Protein AF-A0A6I7NKW7-F1 (afdb_monomer)

Mean predicted aligned error: 7.61 Å

Solvent-accessible surface area (backbone atoms only — not comparable to full-atom values): 8337 Å² total; per-residue (Å²): 129,91,86,69,65,80,45,76,42,78,49,76,41,71,56,97,89,41,75,78,44,68,36,34,23,59,68,57,29,32,56,49,86,53,100,60,40,74,36,39,69,91,62,43,61,77,57,39,77,77,75,46,56,72,69,58,40,50,51,47,55,54,50,50,51,53,54,61,72,48,51,63,77,58,49,75,59,72,82,39,68,30,33,42,86,49,19,94,84,37,62,70,74,44,81,53,22,31,89,95,36,6,77,73,39,61,53,66,70,86,66,79,77,76,90,71,88,48,79,71,55,78,52,71,81,63,63,83,80,83,78,85,126

Foldseek 3Di:
DADDLQDFDWFWDDDPNDTLDTFTDDLQATCGPDPRHRPGLVPCLVVCVVPDDPVNSVVSVVRSVVCLVCSCVSHDCLVPFWQCVVLVPCQPVDPCSDPVHTRVRGDPHPPDDDDDPDPVSVCPPDDDDPPDD

Sequence (133 aa):
MVGAMYEYRHAQLWLNNEQLLDWHLKGTHIDSGDVFDQRDLRSVMGWADEALDDQMLEALYVMRRAVMVAAAKGVNLDLISDAGKLMKRQSGACFAFQPERADSAMRMVGSTRTDVRHPGNLLAEYGPPVINV

Radius of gyration: 17.73 Å; Cα contacts (8 Å, |Δi|>4): 139; chains: 1; bounding box: 56×34×41 Å

Nearest PDB structures (foldseek):
  2rdc-assembly1_A  TM=3.976E-01  e=6.798E+00  Geobacter sulfurreducens PCA

Secondary structure (DSSP, 8-state):
-TT----EEEEEEEETTEEEEEEEEETTEEESSSTTTT-BTTTTHHHHHHHS-HHHHHHHHHHHHHHHHGGGGGS-GGG--BTHHHHHHHTTTSGGGSTTTGGG-B--TT-------SGGGGTTT--S-----

pLDDT: mean 84.47, std 14.86, range [34.91, 97.81]

Structure (mmCIF, N/CA/C/O backbone):
data_AF-A0A6I7NKW7-F1
#
_entry.id   AF-A0A6I7NKW7-F1
#
loop_
_atom_site.group_PDB
_atom_site.id
_atom_site.type_symbol
_atom_site.label_atom_id
_atom_site.label_alt_id
_atom_site.label_comp_id
_atom_site.label_asym_id
_atom_site.label_entity_id
_atom_site.label_seq_id
_atom_site.pdbx_PDB_ins_code
_atom_site.Cartn_x
_atom_site.Cartn_y
_atom_site.Cartn_z
_atom_site.occupancy
_atom_site.B_iso_or_equiv
_atom_site.auth_seq_id
_atom_site.auth_comp_id
_atom_site.auth_asym_id
_atom_site.auth_atom_id
_atom_site.pdbx_PDB_model_num
ATOM 1 N N . MET A 1 1 ? 2.465 -3.439 -22.516 1.00 36.22 1 MET A N 1
ATOM 2 C CA . MET A 1 1 ? 2.650 -2.528 -21.366 1.00 36.22 1 MET A CA 1
ATOM 3 C C . MET A 1 1 ? 3.385 -3.308 -20.283 1.00 36.22 1 MET A C 1
ATOM 5 O O . MET A 1 1 ? 2.768 -4.114 -19.607 1.00 36.22 1 MET A O 1
ATOM 9 N N . VAL A 1 2 ? 4.711 -3.187 -20.208 1.00 34.91 2 VAL A N 1
ATOM 10 C CA . VAL A 1 2 ? 5.524 -3.912 -19.214 1.00 34.91 2 VAL A CA 1
ATOM 11 C C . VAL A 1 2 ? 5.426 -3.152 -17.886 1.00 34.91 2 VAL A C 1
ATOM 13 O O . VAL A 1 2 ? 5.680 -1.950 -17.865 1.00 34.91 2 VAL A O 1
ATOM 16 N N . GLY A 1 3 ? 5.010 -3.815 -16.802 1.00 45.12 3 GLY A N 1
ATOM 17 C CA . GLY A 1 3 ? 5.037 -3.237 -15.448 1.00 45.12 3 GLY A CA 1
ATOM 18 C C . GLY A 1 3 ? 3.788 -2.469 -14.994 1.00 45.12 3 GLY A C 1
ATOM 19 O O . GLY A 1 3 ? 3.895 -1.562 -14.168 1.00 45.12 3 GLY A O 1
ATOM 20 N N . ALA A 1 4 ? 2.603 -2.786 -15.514 1.00 46.28 4 ALA A N 1
ATOM 21 C CA . ALA A 1 4 ? 1.370 -2.310 -14.894 1.00 46.28 4 ALA A CA 1
ATOM 22 C C . ALA A 1 4 ? 1.015 -3.213 -13.700 1.00 46.28 4 ALA A C 1
ATOM 24 O O . ALA A 1 4 ? 0.861 -4.422 -13.845 1.00 46.28 4 ALA A O 1
ATOM 25 N N . MET A 1 5 ? 0.946 -2.602 -12.516 1.00 51.91 5 MET A N 1
ATOM 26 C CA . MET A 1 5 ? 0.554 -3.214 -11.247 1.00 51.91 5 MET A CA 1
ATOM 27 C C . MET A 1 5 ? -0.945 -3.546 -11.311 1.00 51.91 5 MET A C 1
ATOM 29 O O . MET A 1 5 ? -1.776 -2.762 -10.865 1.00 51.91 5 MET A O 1
ATOM 33 N N . TYR A 1 6 ? -1.287 -4.665 -11.950 1.00 52.09 6 TYR A N 1
ATOM 34 C CA . TYR A 1 6 ? -2.665 -5.152 -12.105 1.00 52.09 6 TYR A CA 1
ATOM 35 C C . TYR A 1 6 ? -3.078 -6.137 -11.010 1.00 52.09 6 TYR A C 1
ATOM 37 O O . TYR A 1 6 ? -4.081 -6.830 -11.150 1.00 52.09 6 TYR A O 1
ATOM 45 N N . GLU A 1 7 ? -2.313 -6.232 -9.928 1.00 59.66 7 GLU A N 1
ATOM 46 C CA . GLU A 1 7 ? -2.576 -7.251 -8.925 1.00 59.66 7 GLU A CA 1
ATOM 47 C C . GLU A 1 7 ? -3.406 -6.705 -7.775 1.00 59.66 7 GLU A C 1
ATOM 49 O O . GLU A 1 7 ? -3.009 -5.774 -7.066 1.00 59.66 7 GLU A O 1
ATOM 54 N N . TYR A 1 8 ? -4.560 -7.347 -7.603 1.00 78.25 8 TYR A N 1
ATOM 55 C CA . TYR A 1 8 ? -5.248 -7.397 -6.330 1.00 78.25 8 TYR A CA 1
ATOM 56 C C . TYR A 1 8 ? -4.327 -8.098 -5.341 1.00 78.25 8 TYR A C 1
ATOM 58 O O . TYR A 1 8 ? -4.068 -9.295 -5.457 1.00 78.25 8 TYR A O 1
ATOM 66 N N . ARG A 1 9 ? -3.794 -7.334 -4.392 1.00 88.06 9 ARG A N 1
ATOM 67 C CA . ARG A 1 9 ? -2.998 -7.880 -3.290 1.00 88.06 9 ARG A CA 1
ATOM 68 C C . ARG A 1 9 ? -3.889 -8.018 -2.071 1.00 88.06 9 ARG A C 1
ATOM 70 O O . ARG A 1 9 ? -4.759 -7.182 -1.857 1.00 88.06 9 ARG A O 1
ATOM 77 N N . HIS A 1 10 ? -3.645 -9.049 -1.281 1.00 91.94 10 HIS A N 1
ATOM 78 C CA . HIS A 1 10 ? -4.321 -9.274 -0.012 1.00 91.94 10 HIS A CA 1
ATOM 79 C C . HIS A 1 10 ? -3.329 -9.057 1.127 1.00 91.94 10 HIS A C 1
ATOM 81 O O . HIS A 1 10 ? -2.172 -9.475 1.026 1.00 91.94 10 HIS A O 1
ATOM 87 N N . ALA A 1 11 ? -3.754 -8.359 2.174 1.00 93.00 11 ALA A N 1
ATOM 88 C CA . ALA A 1 11 ? -2.935 -8.088 3.343 1.00 93.00 11 ALA A CA 1
ATOM 89 C C . ALA A 1 11 ? -3.775 -8.226 4.612 1.00 93.00 11 ALA A C 1
ATOM 91 O O . ALA A 1 11 ? -4.867 -7.673 4.702 1.00 93.00 11 ALA A O 1
ATOM 92 N N . GLN A 1 12 ? -3.235 -8.936 5.601 1.00 95.50 12 GLN A N 1
ATOM 93 C CA . GLN A 1 12 ? -3.880 -9.150 6.894 1.00 95.50 12 GLN A CA 1
ATOM 94 C C . GLN A 1 12 ? -2.932 -8.749 8.023 1.00 95.50 12 GLN A C 1
ATOM 96 O O . GLN A 1 12 ? -1.730 -9.017 7.951 1.00 95.50 12 GLN A O 1
ATOM 101 N N . LEU A 1 13 ? -3.474 -8.107 9.059 1.00 96.50 13 LEU A N 1
ATOM 102 C CA . LEU A 1 13 ? -2.739 -7.759 10.272 1.00 96.50 13 LEU A CA 1
ATOM 103 C C . LEU A 1 13 ? -3.425 -8.403 11.469 1.00 96.50 13 LEU A C 1
ATOM 105 O O . LEU A 1 13 ? -4.625 -8.230 11.677 1.00 96.50 13 LEU A O 1
ATOM 109 N N . TRP A 1 14 ? -2.629 -9.119 12.255 1.00 96.50 14 TRP A N 1
ATOM 110 C CA . TRP A 1 14 ? -3.070 -9.842 13.437 1.00 96.50 14 TRP A CA 1
ATOM 111 C C . TRP A 1 14 ? -2.306 -9.341 14.661 1.00 96.50 14 TRP A C 1
ATOM 113 O O . TRP A 1 14 ? -1.089 -9.159 14.596 1.00 96.50 14 TRP A O 1
ATOM 123 N N . LEU A 1 15 ? -3.006 -9.178 15.779 1.00 95.50 15 LEU A N 1
ATOM 124 C CA . LEU A 1 15 ? -2.439 -8.878 17.090 1.00 95.50 15 LEU A CA 1
ATOM 125 C C . LEU A 1 15 ? -3.010 -9.877 18.097 1.00 95.50 15 LEU A C 1
ATOM 127 O O . LEU A 1 15 ? -4.213 -9.930 18.295 1.00 95.50 15 LEU A O 1
ATOM 131 N N . ASN A 1 16 ? -2.163 -10.689 18.736 1.00 95.06 16 ASN A N 1
ATOM 132 C CA . ASN A 1 16 ? -2.590 -11.653 19.764 1.00 95.06 16 ASN A CA 1
ATOM 133 C C . ASN A 1 16 ? -3.768 -12.563 19.343 1.00 95.06 16 ASN A C 1
ATOM 135 O O . ASN A 1 16 ? -4.681 -12.807 20.125 1.00 95.06 16 ASN A O 1
ATOM 139 N N . ASN A 1 17 ? -3.726 -13.089 18.113 1.00 94.88 17 ASN A N 1
ATOM 140 C CA . ASN A 1 17 ? -4.781 -13.902 17.479 1.00 94.88 17 ASN A CA 1
ATOM 141 C C . ASN A 1 17 ? -6.077 -13.155 17.122 1.00 94.88 17 ASN A C 1
ATOM 143 O O . ASN A 1 17 ? -6.989 -13.771 16.575 1.00 94.88 17 ASN A O 1
ATOM 147 N N . GLU A 1 18 ? -6.157 -11.850 17.366 1.00 96.19 18 GLU A N 1
ATOM 148 C CA . GLU A 1 18 ? -7.223 -10.995 16.858 1.00 96.19 18 GLU A CA 1
ATOM 149 C C . GLU A 1 18 ? -6.815 -10.423 15.499 1.00 96.19 18 GLU A C 1
ATOM 151 O O . GLU A 1 18 ? -5.727 -9.859 15.347 1.00 96.19 18 GLU A O 1
ATOM 156 N N . GLN A 1 19 ? -7.672 -10.582 14.493 1.00 96.75 19 GLN A N 1
ATOM 157 C CA . GLN A 1 19 ? -7.457 -9.962 13.194 1.00 96.75 19 GLN A CA 1
ATOM 158 C C . GLN A 1 19 ? -7.935 -8.511 13.248 1.00 96.75 19 GLN A C 1
ATOM 160 O O . GLN A 1 19 ? -9.133 -8.257 13.322 1.00 96.75 19 GLN A O 1
ATOM 165 N N . LEU A 1 20 ? -6.996 -7.567 13.190 1.00 96.69 20 LEU A N 1
ATOM 166 C CA . LEU A 1 20 ? -7.309 -6.139 13.249 1.00 96.69 20 LEU A CA 1
ATOM 167 C C . LEU A 1 20 ? -7.685 -5.572 11.879 1.00 96.69 20 LEU A C 1
ATOM 169 O O . LEU A 1 20 ? -8.527 -4.686 11.798 1.00 96.69 20 LEU A O 1
ATOM 173 N N . LEU A 1 21 ? -7.042 -6.054 10.809 1.00 97.50 21 LEU A N 1
ATOM 174 C CA . LEU A 1 21 ? -7.234 -5.552 9.445 1.00 97.50 21 LEU A CA 1
ATOM 175 C C . LEU A 1 21 ? -7.227 -6.697 8.423 1.00 97.50 21 LEU A C 1
ATOM 177 O O . LEU A 1 21 ? -6.424 -7.634 8.523 1.00 97.50 21 LEU A O 1
ATOM 181 N N . ASP A 1 22 ? -8.083 -6.575 7.409 1.00 96.50 22 ASP A N 1
ATOM 182 C CA . ASP A 1 22 ? -8.174 -7.465 6.250 1.00 96.50 22 ASP A CA 1
ATOM 183 C C . ASP A 1 22 ? -8.438 -6.644 4.980 1.00 96.50 22 ASP A C 1
ATOM 185 O O . ASP A 1 22 ? -9.547 -6.157 4.765 1.00 96.50 22 ASP A O 1
ATOM 189 N N . TRP A 1 23 ? -7.412 -6.435 4.153 1.00 95.38 23 TRP A N 1
ATOM 190 C CA . TRP A 1 23 ? -7.507 -5.551 2.992 1.00 95.38 23 TRP A CA 1
ATOM 191 C C . TRP A 1 23 ? -7.242 -6.272 1.683 1.00 95.38 23 TRP A C 1
ATOM 193 O O . TRP A 1 23 ? -6.185 -6.887 1.502 1.00 95.38 23 TRP A O 1
ATOM 203 N N . HIS A 1 24 ? -8.131 -6.061 0.710 1.00 93.69 24 HIS A N 1
ATOM 204 C CA . HIS A 1 24 ? -7.773 -6.190 -0.696 1.00 93.69 24 HIS A CA 1
ATOM 205 C C . HIS A 1 24 ? -7.286 -4.840 -1.224 1.00 93.69 24 HIS A C 1
ATOM 207 O O . HIS A 1 24 ? -7.739 -3.776 -0.812 1.00 93.69 24 HIS A O 1
ATOM 213 N N . LEU A 1 25 ? -6.300 -4.872 -2.115 1.00 91.38 25 LEU A N 1
ATOM 214 C CA . LEU A 1 25 ? -5.593 -3.682 -2.574 1.00 91.38 25 LEU A CA 1
ATOM 215 C C . LEU A 1 25 ? -5.557 -3.635 -4.094 1.00 91.38 25 LEU A C 1
ATOM 217 O O . LEU A 1 25 ? -4.964 -4.509 -4.727 1.00 91.38 25 LEU A O 1
ATOM 221 N N . LYS A 1 26 ? -6.082 -2.551 -4.667 1.00 90.38 26 LYS A N 1
ATOM 222 C CA . LYS A 1 26 ? -5.910 -2.175 -6.077 1.00 90.38 26 LYS A CA 1
ATOM 223 C C . LYS A 1 26 ? -4.809 -1.130 -6.184 1.00 90.38 26 LYS A C 1
ATOM 225 O O . LYS A 1 26 ? -5.031 0.071 -6.028 1.00 90.38 26 LYS A O 1
ATOM 230 N N . GLY A 1 27 ? -3.577 -1.576 -6.419 1.00 86.31 27 GLY A N 1
ATOM 231 C CA . GLY A 1 27 ? -2.434 -0.668 -6.379 1.00 86.31 27 GLY A CA 1
ATOM 232 C C . GLY A 1 27 ? -2.201 -0.154 -4.953 1.00 86.31 27 GLY A C 1
ATOM 233 O O . GLY A 1 27 ? -1.804 -0.924 -4.077 1.00 86.31 27 GLY A O 1
ATOM 234 N N . THR A 1 28 ? -2.436 1.142 -4.733 1.00 90.00 28 THR A N 1
ATOM 235 C CA . THR A 1 28 ? -2.412 1.802 -3.412 1.00 90.00 28 THR A CA 1
ATOM 236 C C . THR A 1 28 ? -3.789 2.047 -2.809 1.00 90.00 28 THR A C 1
ATOM 238 O O . THR A 1 28 ? -3.849 2.536 -1.687 1.00 90.00 28 THR A O 1
ATOM 241 N N . HIS A 1 29 ? -4.870 1.733 -3.522 1.00 94.12 29 HIS A N 1
ATOM 242 C CA . HIS A 1 29 ? -6.228 1.904 -3.015 1.00 94.12 29 HIS A CA 1
ATOM 243 C C . HIS A 1 29 ? -6.666 0.665 -2.241 1.00 94.12 29 HIS A C 1
ATOM 245 O O . HIS A 1 29 ? -6.414 -0.460 -2.686 1.00 94.12 29 HIS A O 1
ATOM 251 N N . ILE A 1 30 ? -7.310 0.896 -1.103 1.00 95.31 30 ILE A N 1
ATOM 252 C CA . ILE A 1 30 ? -7.912 -0.130 -0.255 1.00 95.31 30 ILE A CA 1
ATOM 253 C C . ILE A 1 30 ? -9.317 -0.451 -0.790 1.00 95.31 30 ILE A C 1
ATOM 255 O O . ILE A 1 30 ? -10.070 0.452 -1.145 1.00 95.31 30 ILE A O 1
ATOM 259 N N . ASP A 1 31 ? -9.633 -1.739 -0.882 1.00 93.88 31 ASP A N 1
ATOM 260 C CA . ASP A 1 31 ? -10.893 -2.317 -1.362 1.00 93.88 31 ASP A CA 1
ATOM 261 C C . ASP A 1 31 ? -11.330 -3.382 -0.341 1.00 93.88 31 ASP A C 1
ATOM 263 O O . ASP A 1 31 ? -11.045 -4.566 -0.499 1.00 93.88 31 ASP A O 1
ATOM 267 N N . SER A 1 32 ? -11.896 -2.957 0.785 1.00 87.50 32 SER A N 1
ATOM 268 C CA . SER A 1 32 ? -12.105 -3.798 1.983 1.00 87.50 32 SER A CA 1
ATOM 269 C C . SER A 1 32 ? -13.524 -3.729 2.544 1.00 87.50 32 SER A C 1
ATOM 271 O O . SER A 1 32 ? -13.876 -4.544 3.393 1.00 87.50 32 SER A O 1
ATOM 273 N N . GLY A 1 33 ? -14.354 -2.783 2.091 1.00 88.88 33 GLY A N 1
ATOM 274 C CA . GLY A 1 33 ? -15.711 -2.577 2.615 1.00 88.88 33 GLY A CA 1
ATOM 275 C C . GLY A 1 33 ? -15.786 -2.123 4.084 1.00 88.88 33 GLY A C 1
ATOM 276 O O . GLY A 1 33 ? -16.885 -2.032 4.630 1.00 88.88 33 GLY A O 1
ATOM 277 N N . ASP A 1 34 ? -14.647 -1.844 4.724 1.00 92.56 34 ASP A N 1
ATOM 278 C CA . ASP A 1 34 ? -14.537 -1.328 6.092 1.00 92.56 34 ASP A CA 1
ATOM 279 C C . ASP A 1 34 ? -14.375 0.210 6.105 1.00 92.56 34 ASP A C 1
ATOM 281 O O . ASP A 1 34 ? -14.576 0.896 5.101 1.00 92.56 34 ASP A O 1
ATOM 285 N N . VAL A 1 35 ? -14.005 0.790 7.251 1.00 94.69 35 VAL A N 1
ATOM 286 C CA . VAL A 1 35 ? -13.805 2.249 7.395 1.00 94.69 35 VAL A CA 1
ATOM 287 C C . VAL A 1 35 ? -12.670 2.812 6.522 1.00 94.69 35 VAL A C 1
ATOM 289 O O . VAL A 1 35 ? -12.580 4.032 6.318 1.00 94.69 35 VAL A O 1
ATOM 292 N N . PHE A 1 36 ? -11.804 1.941 6.002 1.00 96.69 36 PHE A N 1
ATOM 293 C CA . PHE A 1 36 ? -10.695 2.284 5.122 1.00 96.69 36 PHE A CA 1
ATOM 294 C C . PHE A 1 36 ? -11.046 2.171 3.636 1.00 96.69 36 PHE A C 1
ATOM 296 O O . PHE A 1 36 ? -10.208 2.517 2.799 1.00 96.69 36 PHE A O 1
ATOM 303 N N . ASP A 1 37 ? -12.256 1.719 3.299 1.00 96.19 37 ASP A N 1
ATOM 304 C CA . ASP A 1 37 ? -12.643 1.443 1.921 1.00 96.19 37 ASP A CA 1
ATOM 305 C C . ASP A 1 37 ? -12.463 2.662 1.001 1.00 96.19 37 ASP A C 1
ATOM 307 O O . ASP A 1 37 ? -12.724 3.811 1.369 1.00 96.19 37 ASP A O 1
ATOM 311 N N . GLN A 1 38 ? -11.967 2.402 -0.210 1.00 94.81 38 GLN A N 1
ATOM 312 C CA . GLN A 1 38 ? -11.621 3.387 -1.242 1.00 94.81 38 GLN A CA 1
ATOM 313 C C . GLN A 1 38 ? -10.539 4.414 -0.864 1.00 94.81 38 GLN A C 1
ATOM 315 O O . GLN A 1 38 ? -10.248 5.316 -1.656 1.00 94.81 38 GLN A O 1
ATOM 320 N N . ARG A 1 39 ? -9.891 4.302 0.302 1.00 96.31 39 ARG A N 1
ATOM 321 C CA . ARG A 1 39 ? -8.803 5.218 0.682 1.00 96.31 39 ARG A CA 1
ATOM 322 C C . ARG A 1 39 ? -7.495 4.843 -0.008 1.00 96.31 39 ARG A C 1
ATOM 324 O O . ARG A 1 39 ? -7.171 3.669 -0.176 1.00 96.31 39 ARG A O 1
ATOM 331 N N . ASP A 1 40 ? -6.705 5.854 -0.377 1.00 95.38 40 ASP A N 1
ATOM 332 C CA . ASP A 1 40 ? -5.354 5.652 -0.910 1.00 95.38 40 ASP A CA 1
ATOM 333 C C . ASP A 1 40 ? -4.324 5.654 0.230 1.00 95.38 40 ASP A C 1
ATOM 335 O O . ASP A 1 40 ? -4.225 6.604 1.013 1.00 95.38 40 ASP A O 1
ATOM 339 N N . LEU A 1 41 ? -3.500 4.606 0.290 1.00 94.12 41 LEU A N 1
ATOM 340 C CA . LEU A 1 41 ? -2.423 4.459 1.272 1.00 94.12 41 LEU A CA 1
ATOM 341 C C . LEU A 1 41 ? -1.460 5.655 1.303 1.00 94.12 41 LEU A C 1
ATOM 343 O O . LEU A 1 41 ? -0.816 5.901 2.317 1.00 94.12 41 LEU A O 1
ATOM 347 N N . ARG A 1 42 ? -1.307 6.423 0.226 1.00 91.56 42 ARG A N 1
ATOM 348 C CA . ARG A 1 42 ? -0.423 7.593 0.183 1.00 91.56 42 ARG A CA 1
ATOM 349 C C . ARG A 1 42 ? -0.988 8.798 0.932 1.00 91.56 42 ARG A C 1
ATOM 351 O O . ARG A 1 42 ? -0.186 9.578 1.433 1.00 91.56 42 ARG A O 1
ATOM 358 N N . SER A 1 43 ? -2.310 8.935 1.032 1.00 95.44 43 SER A N 1
ATOM 359 C CA . SER A 1 43 ? -2.979 10.117 1.601 1.00 95.44 43 SER A CA 1
ATOM 360 C C . SER A 1 43 ? -3.825 9.836 2.846 1.00 95.44 43 SER A C 1
ATOM 362 O O . SER A 1 43 ? -4.220 10.781 3.523 1.00 95.44 43 SER A O 1
ATOM 364 N N . VAL A 1 44 ? -4.073 8.565 3.183 1.00 96.06 44 VAL A N 1
ATOM 365 C CA . VAL A 1 44 ? -4.974 8.148 4.276 1.00 96.06 44 VAL A CA 1
ATOM 366 C C . VAL A 1 44 ? -4.650 8.750 5.649 1.00 96.06 44 VAL A C 1
ATOM 368 O O . VAL A 1 44 ? -5.563 8.949 6.444 1.00 96.06 44 VAL A O 1
ATOM 371 N N . MET A 1 45 ? -3.383 9.080 5.918 1.00 94.88 45 MET A N 1
ATOM 372 C CA . MET A 1 45 ? -2.936 9.469 7.261 1.00 94.88 45 MET A CA 1
ATOM 373 C C . MET A 1 45 ? -3.631 10.719 7.802 1.00 94.88 45 MET A C 1
ATOM 375 O O . MET A 1 45 ? -4.037 10.719 8.953 1.00 94.88 45 MET A O 1
ATOM 379 N N . GLY A 1 46 ? -3.848 11.742 6.966 1.00 94.25 46 GLY A N 1
ATOM 380 C CA . GLY A 1 46 ? -4.471 12.986 7.433 1.00 94.25 46 GLY A CA 1
ATOM 381 C C . GLY A 1 46 ? -5.910 12.801 7.922 1.00 94.25 46 GLY A C 1
ATOM 382 O O . GLY A 1 46 ? -6.333 13.479 8.843 1.00 94.25 46 GLY A O 1
ATOM 383 N N . TRP A 1 47 ? -6.652 11.857 7.337 1.00 95.88 47 TRP A N 1
ATOM 384 C CA . TRP A 1 47 ? -7.976 11.480 7.841 1.00 95.88 47 TRP A CA 1
ATOM 385 C C . TRP A 1 47 ? -7.879 10.589 9.083 1.00 95.88 47 TRP A C 1
ATOM 387 O O . TRP A 1 47 ? -8.689 10.704 9.997 1.00 95.88 47 TRP A O 1
ATOM 397 N N . ALA A 1 48 ? -6.914 9.672 9.086 1.00 96.62 48 ALA A N 1
ATOM 398 C CA . ALA A 1 48 ? -6.785 8.668 10.126 1.00 96.62 48 ALA A CA 1
ATOM 399 C C . ALA A 1 48 ? -6.516 9.282 11.502 1.00 96.62 48 ALA A C 1
ATOM 401 O O . ALA A 1 48 ? -7.114 8.834 12.475 1.00 96.62 48 ALA A O 1
ATOM 402 N N . ASP A 1 49 ? -5.684 10.326 11.556 1.00 94.62 49 ASP A N 1
ATOM 403 C CA . ASP A 1 49 ? -5.347 11.033 12.797 1.00 94.62 49 ASP A CA 1
ATOM 404 C C . ASP A 1 49 ? -6.582 11.667 13.476 1.00 94.62 49 ASP A C 1
ATOM 406 O O . ASP A 1 49 ? -6.582 11.872 14.686 1.00 94.62 49 ASP A O 1
ATOM 410 N N . GLU A 1 50 ? -7.644 11.970 12.718 1.00 95.62 50 GLU A N 1
ATOM 411 C CA . GLU A 1 50 ? -8.885 12.560 13.245 1.00 95.62 50 GLU A CA 1
ATOM 412 C C . GLU A 1 50 ? -9.978 11.520 13.536 1.00 95.62 50 GLU A C 1
ATOM 414 O O . GLU A 1 50 ? -10.863 11.763 14.358 1.00 95.62 50 GLU A O 1
ATOM 419 N N . ALA A 1 51 ? -9.966 10.388 12.827 1.00 95.75 51 ALA A N 1
ATOM 420 C CA . ALA A 1 51 ? -11.098 9.462 12.772 1.00 95.75 51 ALA A CA 1
ATOM 421 C C . ALA A 1 51 ? -10.889 8.142 13.524 1.00 95.75 51 ALA A C 1
ATOM 423 O O . ALA A 1 51 ? -11.868 7.430 13.756 1.00 95.75 51 ALA A O 1
ATOM 424 N N . LEU A 1 52 ? -9.645 7.785 13.847 1.00 97.44 52 LEU A N 1
ATOM 425 C CA . LEU A 1 52 ? -9.298 6.499 14.451 1.00 97.44 52 LEU A CA 1
ATOM 426 C C . LEU A 1 52 ? -8.876 6.669 15.910 1.00 97.44 52 LEU A C 1
ATOM 428 O O . LEU A 1 52 ? -8.351 7.707 16.302 1.00 97.44 52 LEU A O 1
ATOM 432 N N . ASP A 1 53 ? -9.087 5.622 16.702 1.00 97.25 53 ASP A N 1
ATOM 433 C CA . ASP A 1 53 ? -8.448 5.503 18.010 1.00 97.25 53 ASP A CA 1
ATOM 434 C C . ASP A 1 53 ? -6.965 5.114 17.876 1.00 97.25 53 ASP A C 1
ATOM 436 O O . ASP A 1 53 ? -6.497 4.726 16.801 1.00 97.25 53 ASP A O 1
ATOM 440 N N . ASP A 1 54 ? -6.220 5.2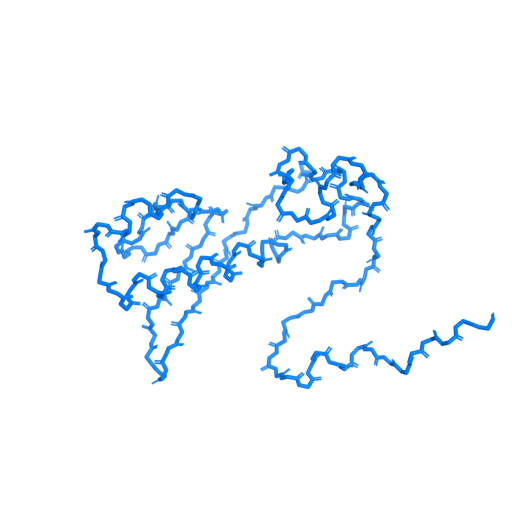06 18.981 1.00 97.12 54 ASP A N 1
ATOM 441 C CA . ASP A 1 54 ? -4.775 4.946 19.007 1.00 97.12 54 ASP A CA 1
ATOM 442 C C . ASP A 1 54 ? -4.416 3.547 18.475 1.00 97.12 54 ASP A C 1
ATOM 444 O O . ASP A 1 54 ? -3.449 3.392 17.725 1.00 97.12 54 ASP A O 1
ATOM 448 N N . GLN A 1 55 ? -5.208 2.526 18.820 1.00 96.19 55 GLN A N 1
ATOM 449 C CA . GLN A 1 55 ? -4.944 1.144 18.416 1.00 96.19 55 GLN A CA 1
ATOM 450 C C . GLN A 1 55 ? -5.132 0.958 16.908 1.00 96.19 55 GLN A C 1
ATOM 452 O O . GLN A 1 55 ? -4.294 0.346 16.240 1.00 96.19 55 GLN A O 1
ATOM 457 N N . MET A 1 56 ? -6.224 1.480 16.354 1.00 97.06 56 MET A N 1
ATOM 458 C CA . MET A 1 56 ? -6.525 1.366 14.933 1.00 97.06 56 MET A CA 1
ATOM 459 C C . MET A 1 56 ? -5.615 2.267 14.088 1.00 97.06 56 MET A C 1
ATOM 461 O O . MET A 1 56 ? -5.237 1.899 12.972 1.00 97.06 56 MET A O 1
ATOM 465 N N . LEU A 1 57 ? -5.194 3.411 14.631 1.00 97.81 57 LEU A N 1
ATOM 466 C CA . LEU A 1 57 ? -4.183 4.268 14.022 1.00 97.81 57 LEU A CA 1
ATOM 467 C C . LEU A 1 57 ? -2.828 3.550 13.938 1.00 97.81 57 LEU A C 1
ATOM 469 O O . LEU A 1 57 ? -2.208 3.534 12.871 1.00 97.81 57 LEU A O 1
ATOM 473 N N . GLU A 1 58 ? -2.385 2.893 15.013 1.00 97.69 58 GLU A N 1
ATOM 474 C CA . GLU A 1 58 ? -1.162 2.081 14.998 1.00 97.69 58 GLU A CA 1
ATOM 475 C C . GLU A 1 58 ? -1.272 0.907 14.012 1.00 97.69 58 GLU A C 1
ATOM 477 O O . GLU A 1 58 ? -0.367 0.689 13.197 1.00 97.69 58 GLU A O 1
ATOM 482 N N . ALA A 1 59 ? -2.404 0.195 14.014 1.00 97.38 59 ALA A N 1
ATOM 483 C CA . ALA A 1 59 ? -2.675 -0.887 13.069 1.00 97.38 59 ALA A CA 1
ATOM 484 C C . ALA A 1 59 ? -2.571 -0.407 11.609 1.00 97.38 59 ALA A C 1
ATOM 486 O O . ALA A 1 59 ? -1.894 -1.043 10.789 1.00 97.38 59 ALA A O 1
ATOM 487 N N . LEU A 1 60 ? -3.162 0.752 11.293 1.00 97.38 60 LEU A N 1
ATOM 488 C CA . LEU A 1 60 ? -3.030 1.410 9.993 1.00 97.38 60 LEU A CA 1
ATOM 489 C C . LEU A 1 60 ? -1.562 1.712 9.667 1.00 97.38 60 LEU A C 1
ATOM 491 O O . LEU A 1 60 ? -1.115 1.386 8.565 1.00 97.38 60 LEU A O 1
ATOM 495 N N . TYR A 1 61 ? -0.797 2.306 10.589 1.00 96.81 61 TYR A N 1
ATOM 496 C CA . TYR A 1 61 ? 0.621 2.623 10.372 1.00 96.81 61 TYR A CA 1
ATOM 497 C C . TYR A 1 61 ? 1.437 1.376 10.010 1.00 96.81 61 TYR A C 1
ATOM 499 O O . TYR A 1 61 ? 2.176 1.383 9.013 1.00 96.81 61 TYR A O 1
ATOM 507 N N . VAL A 1 62 ? 1.283 0.301 10.787 1.00 97.12 62 VAL A N 1
ATOM 508 C CA . VAL A 1 62 ? 1.993 -0.969 10.587 1.00 97.12 62 VAL A CA 1
ATOM 509 C C . VAL A 1 62 ? 1.613 -1.593 9.246 1.00 97.12 62 VAL A C 1
ATOM 511 O O . VAL A 1 62 ? 2.493 -1.856 8.417 1.00 97.12 62 VAL A O 1
ATOM 514 N N . MET A 1 63 ? 0.314 -1.774 8.990 1.00 96.44 63 MET A N 1
ATOM 515 C CA . MET A 1 63 ? -0.184 -2.387 7.757 1.00 96.44 63 MET A CA 1
ATOM 516 C C . MET A 1 63 ? 0.235 -1.586 6.522 1.00 96.44 63 MET A C 1
ATOM 518 O O . MET A 1 63 ? 0.802 -2.133 5.571 1.00 96.44 63 MET A O 1
ATOM 522 N N . ARG A 1 64 ? 0.026 -0.265 6.544 1.00 95.62 64 ARG A N 1
ATOM 523 C CA . ARG A 1 64 ? 0.422 0.638 5.460 1.00 95.62 64 ARG A CA 1
ATOM 524 C C . ARG A 1 64 ? 1.906 0.501 5.152 1.00 95.62 64 ARG A C 1
ATOM 526 O O . ARG A 1 64 ? 2.281 0.407 3.980 1.00 95.62 64 ARG A O 1
ATOM 533 N N . ARG A 1 65 ? 2.769 0.485 6.174 1.00 94.31 65 ARG A N 1
ATOM 534 C CA . ARG A 1 65 ? 4.215 0.372 5.963 1.00 94.31 65 ARG A CA 1
ATOM 535 C C . ARG A 1 65 ? 4.589 -0.979 5.362 1.00 94.31 65 ARG A C 1
ATOM 537 O O . ARG A 1 65 ? 5.355 -0.996 4.395 1.00 94.31 65 ARG A O 1
ATOM 544 N N . ALA A 1 66 ? 4.025 -2.069 5.879 1.00 92.88 66 ALA A N 1
ATOM 545 C CA . ALA A 1 66 ? 4.250 -3.415 5.362 1.00 92.88 66 ALA A CA 1
ATOM 546 C C . ALA A 1 66 ? 3.864 -3.515 3.876 1.00 92.88 66 ALA A C 1
ATOM 548 O O . ALA A 1 66 ? 4.679 -3.917 3.044 1.00 92.8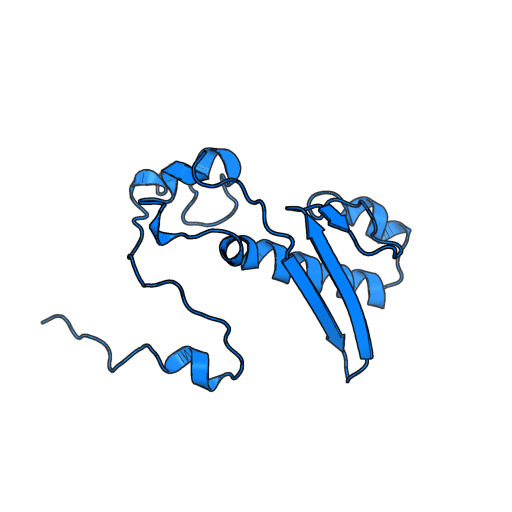8 66 ALA A O 1
ATOM 549 N N . VAL A 1 67 ? 2.665 -3.049 3.517 1.00 92.00 67 VAL A N 1
ATOM 550 C CA . VAL A 1 67 ? 2.147 -3.077 2.140 1.00 92.00 67 VAL A CA 1
ATOM 551 C C . VAL A 1 67 ? 2.974 -2.217 1.181 1.00 92.00 67 VAL A C 1
ATOM 553 O O . VAL A 1 67 ? 3.197 -2.619 0.033 1.00 92.00 67 VAL A O 1
ATOM 556 N N . MET A 1 68 ? 3.408 -1.030 1.621 1.00 89.31 68 MET A N 1
ATOM 557 C CA . MET A 1 68 ? 4.187 -0.098 0.797 1.00 89.31 68 MET A CA 1
ATOM 558 C C . MET A 1 68 ? 5.606 -0.616 0.536 1.00 89.31 68 MET A C 1
ATOM 560 O O . MET A 1 68 ? 6.088 -0.521 -0.590 1.00 89.31 68 MET A O 1
ATOM 564 N N . VAL A 1 69 ? 6.267 -1.199 1.541 1.00 88.12 69 VAL A N 1
ATOM 565 C CA . VAL A 1 69 ? 7.604 -1.802 1.376 1.00 88.12 69 VAL A CA 1
ATOM 566 C C . VAL A 1 69 ? 7.531 -3.078 0.534 1.00 88.12 69 VAL A C 1
ATOM 568 O O . VAL A 1 69 ? 8.411 -3.335 -0.284 1.00 88.12 69 VAL A O 1
ATOM 571 N N . ALA A 1 70 ? 6.447 -3.844 0.660 1.00 86.62 70 ALA A N 1
ATOM 572 C CA . ALA A 1 70 ? 6.211 -5.052 -0.123 1.00 86.62 70 ALA A CA 1
ATOM 573 C C . ALA A 1 70 ? 5.684 -4.787 -1.550 1.00 86.62 70 ALA A C 1
ATOM 575 O O . ALA A 1 70 ? 5.281 -5.731 -2.229 1.00 86.62 70 ALA A O 1
ATOM 576 N N . ALA A 1 71 ? 5.678 -3.539 -2.038 1.00 81.94 71 ALA A N 1
ATOM 577 C CA . ALA A 1 71 ? 5.126 -3.188 -3.353 1.00 81.94 71 ALA A CA 1
ATOM 578 C C . ALA A 1 71 ? 5.735 -4.000 -4.511 1.00 81.94 71 ALA A C 1
ATOM 580 O O . ALA A 1 71 ? 5.036 -4.334 -5.466 1.00 81.94 71 ALA A O 1
ATOM 581 N N . ALA A 1 72 ? 7.011 -4.376 -4.398 1.00 82.00 72 ALA A N 1
ATOM 582 C CA . ALA A 1 72 ? 7.702 -5.192 -5.390 1.00 82.00 72 ALA A CA 1
ATOM 583 C C . ALA A 1 72 ? 7.106 -6.602 -5.576 1.00 82.00 72 ALA A C 1
ATOM 585 O O . ALA A 1 72 ? 7.326 -7.201 -6.622 1.00 82.00 72 ALA A O 1
ATOM 586 N N . LYS A 1 73 ? 6.329 -7.125 -4.612 1.00 82.19 73 LYS A N 1
ATOM 587 C CA . LYS A 1 73 ? 5.688 -8.447 -4.726 1.00 82.19 73 LYS A CA 1
ATOM 588 C C . LYS A 1 73 ? 4.672 -8.538 -5.867 1.00 82.19 73 LYS A C 1
ATOM 590 O O . LYS A 1 73 ? 4.462 -9.628 -6.372 1.00 82.19 73 LYS A O 1
ATOM 595 N N . GLY A 1 74 ? 4.075 -7.416 -6.278 1.00 79.75 74 GLY A N 1
ATOM 596 C CA . GLY A 1 74 ? 3.106 -7.376 -7.382 1.00 79.75 74 GLY A CA 1
ATOM 597 C C . GLY A 1 74 ? 3.733 -7.161 -8.762 1.00 79.75 74 GLY A C 1
ATOM 598 O O . GLY A 1 74 ? 3.042 -6.740 -9.690 1.00 79.75 74 GLY A O 1
ATOM 599 N N . VAL A 1 75 ? 5.056 -7.319 -8.892 1.00 81.81 75 VAL A N 1
ATOM 600 C CA . VAL A 1 75 ? 5.793 -7.065 -10.134 1.00 81.81 75 VAL A CA 1
ATOM 601 C C . VAL A 1 75 ? 6.849 -8.147 -10.334 1.00 81.81 75 VAL A C 1
ATOM 603 O O . VAL A 1 75 ? 7.670 -8.400 -9.456 1.00 81.81 75 VAL A O 1
ATOM 606 N N . ASN A 1 76 ? 6.903 -8.734 -11.531 1.00 86.81 76 ASN A N 1
ATOM 607 C CA . ASN A 1 76 ? 8.046 -9.556 -11.912 1.00 86.81 76 ASN A CA 1
ATOM 608 C C . ASN A 1 76 ? 9.273 -8.660 -12.161 1.00 86.81 76 ASN A C 1
ATOM 610 O O . ASN A 1 76 ? 9.430 -8.079 -13.238 1.00 86.81 76 ASN A O 1
ATOM 614 N N . LEU A 1 77 ? 10.134 -8.549 -11.146 1.00 86.69 77 LEU A N 1
ATOM 615 C CA . LEU A 1 77 ? 11.343 -7.726 -11.189 1.00 86.69 77 LEU A CA 1
ATOM 616 C C . LEU A 1 77 ? 12.386 -8.216 -12.202 1.00 86.69 77 LEU A C 1
ATOM 618 O O . LEU A 1 77 ? 13.198 -7.411 -12.640 1.00 86.69 77 LEU A O 1
ATOM 622 N N . ASP A 1 78 ? 12.368 -9.487 -12.611 1.00 90.94 78 ASP A N 1
ATOM 623 C CA . ASP A 1 78 ? 13.332 -10.008 -13.594 1.00 90.94 78 ASP A CA 1
ATOM 624 C C . ASP A 1 78 ? 13.084 -9.464 -15.009 1.00 90.94 78 ASP A C 1
ATOM 626 O O . ASP A 1 78 ? 13.971 -9.502 -15.857 1.00 90.94 78 ASP A O 1
ATOM 630 N N . LEU A 1 79 ? 11.905 -8.881 -15.256 1.00 90.75 79 LEU A N 1
ATOM 631 C CA . LEU A 1 79 ? 11.591 -8.173 -16.503 1.00 90.75 79 LEU A CA 1
ATOM 632 C C . LEU A 1 79 ? 12.117 -6.727 -16.522 1.00 90.75 79 LEU A C 1
ATOM 634 O O . LEU A 1 79 ? 11.936 -6.010 -17.509 1.00 90.75 79 LEU A O 1
ATOM 638 N N . ILE A 1 80 ? 12.734 -6.277 -15.430 1.00 89.94 80 ILE A N 1
ATOM 639 C CA . ILE A 1 80 ? 13.187 -4.905 -15.217 1.00 89.94 80 ILE A CA 1
ATOM 640 C C . ILE A 1 80 ? 14.697 -4.952 -15.013 1.00 89.94 80 ILE A C 1
ATOM 642 O O . ILE A 1 80 ? 15.170 -5.390 -13.975 1.00 89.94 80 ILE A O 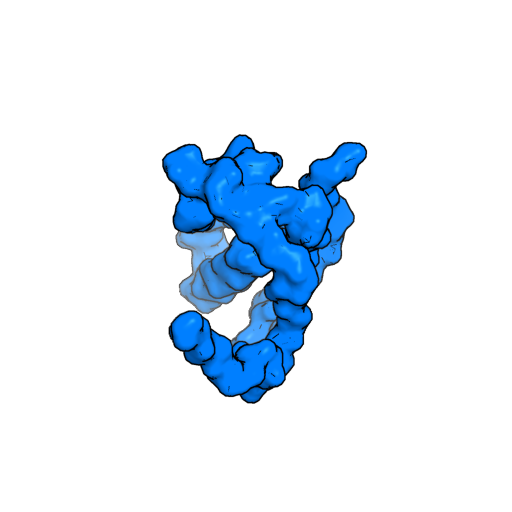1
ATOM 646 N N . SER A 1 81 ? 15.464 -4.515 -16.011 1.00 90.94 81 SER A N 1
ATOM 647 C CA . SER A 1 81 ? 16.931 -4.636 -15.994 1.00 90.94 81 SER A CA 1
ATOM 648 C C . SER A 1 81 ? 17.626 -3.780 -14.939 1.00 90.94 81 SER A C 1
ATOM 650 O O . SER A 1 81 ? 18.700 -4.151 -14.475 1.00 90.94 81 SER A O 1
ATOM 652 N N . ASP A 1 82 ? 17.042 -2.638 -14.590 1.00 91.88 82 ASP A N 1
ATOM 653 C CA . ASP A 1 82 ? 17.644 -1.620 -13.734 1.00 91.88 82 ASP A CA 1
ATOM 654 C C . ASP A 1 82 ? 16.555 -0.790 -13.039 1.00 91.88 82 ASP A C 1
ATOM 656 O O . ASP A 1 82 ? 15.402 -0.727 -13.486 1.00 91.88 82 ASP A O 1
ATOM 660 N N . ALA A 1 83 ? 16.916 -0.148 -11.929 1.00 88.56 83 ALA A N 1
ATOM 661 C CA . ALA A 1 83 ? 15.997 0.693 -11.169 1.00 88.56 83 ALA A CA 1
ATOM 662 C C . ALA A 1 83 ? 15.581 1.971 -11.930 1.00 88.56 83 ALA A C 1
ATOM 664 O O . ALA A 1 83 ? 14.483 2.487 -11.696 1.00 88.56 83 ALA A O 1
ATOM 665 N N . GLY A 1 84 ? 16.403 2.456 -12.868 1.00 87.50 84 GLY A N 1
ATOM 666 C CA . GLY A 1 84 ? 16.145 3.625 -13.720 1.00 87.50 84 GLY A CA 1
ATOM 667 C C . GLY A 1 84 ? 14.829 3.520 -14.488 1.00 87.50 84 GLY A C 1
ATOM 668 O O . GLY A 1 84 ? 14.023 4.458 -14.513 1.00 87.50 84 GLY A O 1
ATOM 669 N N . LYS A 1 85 ? 14.519 2.322 -14.995 1.00 86.62 85 LYS A N 1
ATOM 670 C CA . LYS A 1 85 ? 13.245 2.013 -15.675 1.00 86.62 85 LYS A CA 1
ATOM 671 C C . LYS A 1 85 ? 11.997 2.194 -14.805 1.00 86.62 85 LYS A C 1
ATOM 673 O O . LYS A 1 85 ? 10.908 2.408 -15.341 1.00 86.62 85 LYS A O 1
ATOM 678 N N . LEU A 1 86 ? 12.135 2.136 -13.481 1.00 79.56 86 LEU A N 1
ATOM 679 C CA . LEU A 1 86 ? 11.053 2.370 -12.517 1.00 79.56 86 LEU A CA 1
ATOM 680 C C . LEU A 1 86 ? 11.113 3.758 -11.858 1.00 79.56 86 LEU A C 1
ATOM 682 O O . LEU A 1 86 ? 10.105 4.222 -11.315 1.00 79.56 86 LEU A O 1
ATOM 686 N N . MET A 1 87 ? 12.260 4.440 -11.933 1.00 72.50 87 MET A N 1
ATOM 687 C CA . MET A 1 87 ? 12.566 5.659 -11.180 1.00 72.50 87 MET A CA 1
ATOM 688 C C . MET A 1 87 ? 11.542 6.780 -11.389 1.00 72.50 87 MET A C 1
ATOM 690 O O . MET A 1 87 ? 11.138 7.414 -10.418 1.00 72.50 87 MET A O 1
ATOM 694 N N . LYS A 1 88 ? 11.021 6.984 -12.610 1.00 67.69 88 LYS A N 1
ATOM 695 C CA . LYS A 1 88 ? 10.001 8.027 -12.872 1.00 67.69 88 LYS A CA 1
ATOM 696 C C . LYS A 1 88 ? 8.754 7.906 -11.985 1.00 67.69 88 LYS A C 1
ATOM 698 O O . LYS A 1 88 ? 8.084 8.904 -11.750 1.00 67.69 88 LYS A O 1
ATOM 703 N N . ARG A 1 89 ? 8.429 6.700 -11.508 1.00 67.69 89 ARG A N 1
ATOM 704 C CA . ARG A 1 89 ? 7.281 6.438 -10.622 1.00 67.69 89 ARG A CA 1
ATOM 705 C C . ARG A 1 89 ? 7.675 6.251 -9.154 1.00 67.69 89 ARG A C 1
ATOM 707 O O . ARG A 1 89 ? 6.787 6.226 -8.308 1.00 67.69 89 ARG A O 1
ATOM 714 N N . GLN A 1 90 ? 8.964 6.079 -8.858 1.00 69.62 90 GLN A N 1
ATOM 715 C CA . GLN A 1 90 ? 9.471 5.687 -7.534 1.00 69.62 90 GLN A CA 1
ATOM 716 C C . GLN A 1 90 ? 10.654 6.539 -7.047 1.00 69.62 90 GLN A C 1
ATOM 718 O O . GLN A 1 90 ? 11.378 6.128 -6.144 1.00 69.62 90 GLN A O 1
ATOM 723 N N . SER A 1 91 ? 10.863 7.720 -7.632 1.00 74.25 91 SER A N 1
ATOM 724 C CA . SER A 1 91 ? 11.965 8.617 -7.275 1.00 74.25 91 SER A CA 1
ATOM 725 C C . SER A 1 91 ? 11.977 8.889 -5.771 1.00 74.25 91 SER A C 1
ATOM 727 O O . SER A 1 91 ? 10.972 9.314 -5.204 1.00 74.25 91 SER A O 1
ATOM 729 N N . GLY A 1 92 ? 13.106 8.605 -5.122 1.00 72.38 92 GLY A N 1
ATOM 730 C CA . GLY A 1 92 ? 13.272 8.776 -3.674 1.00 72.38 92 GLY A CA 1
ATOM 731 C C . GLY A 1 92 ? 12.518 7.771 -2.791 1.00 72.38 92 GLY A C 1
ATOM 732 O O . GLY A 1 92 ? 12.645 7.840 -1.572 1.00 72.38 92 GLY A O 1
ATOM 733 N N . ALA A 1 93 ? 11.775 6.812 -3.358 1.00 77.56 93 ALA A N 1
ATOM 734 C CA . ALA A 1 93 ? 11.057 5.800 -2.576 1.00 77.56 93 ALA A CA 1
ATOM 735 C C . ALA A 1 93 ? 12.006 4.806 -1.884 1.00 77.56 93 ALA A C 1
ATOM 737 O O . ALA A 1 93 ? 11.685 4.263 -0.826 1.00 77.56 93 ALA A O 1
ATOM 738 N N . C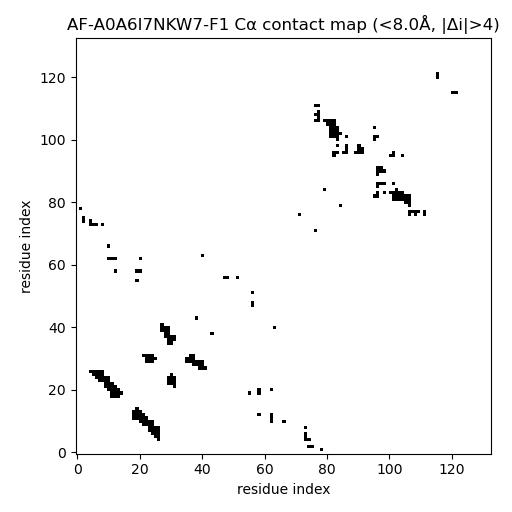YS A 1 94 ? 13.183 4.570 -2.470 1.00 82.81 94 CYS A N 1
ATOM 739 C CA . CYS A 1 94 ? 14.268 3.819 -1.852 1.00 82.81 94 CYS A CA 1
ATOM 740 C C . CYS A 1 94 ? 15.630 4.336 -2.334 1.00 82.81 94 CYS A C 1
ATOM 742 O O . CYS A 1 94 ? 15.721 5.073 -3.317 1.00 82.81 94 CYS A O 1
ATOM 744 N N . PHE A 1 95 ? 16.697 3.912 -1.657 1.00 87.69 95 PHE A N 1
ATOM 745 C CA . PHE A 1 95 ? 18.072 4.300 -1.980 1.00 87.69 95 PHE A CA 1
ATOM 746 C C . PHE A 1 95 ? 18.465 4.004 -3.438 1.00 87.69 95 PHE A C 1
ATOM 748 O O . PHE A 1 95 ? 19.125 4.818 -4.075 1.00 87.69 95 PHE A O 1
ATOM 755 N N . ALA A 1 96 ? 18.021 2.872 -3.992 1.00 87.94 96 ALA A N 1
ATOM 756 C CA . ALA A 1 96 ? 18.324 2.490 -5.372 1.00 87.94 96 ALA A CA 1
ATOM 757 C C . ALA A 1 96 ? 17.608 3.358 -6.426 1.00 87.94 96 ALA A C 1
ATOM 759 O O . ALA A 1 96 ? 18.049 3.389 -7.567 1.00 87.94 96 ALA A O 1
ATOM 760 N N . PHE A 1 97 ? 16.544 4.088 -6.062 1.00 89.38 97 PHE A N 1
ATOM 761 C CA . PHE A 1 97 ? 15.818 5.000 -6.960 1.00 89.38 97 PHE A CA 1
ATOM 762 C C . PHE A 1 97 ? 16.305 6.456 -6.879 1.00 89.38 97 PHE A C 1
ATOM 764 O O . PHE A 1 97 ? 15.578 7.372 -7.267 1.00 89.38 97 PHE A O 1
ATOM 771 N N . GLN A 1 98 ? 17.502 6.696 -6.343 1.00 89.69 98 GLN A N 1
ATOM 772 C CA . GLN A 1 98 ? 18.142 8.010 -6.420 1.00 89.69 98 GLN A CA 1
ATOM 773 C C . GLN A 1 98 ? 18.641 8.271 -7.853 1.00 89.69 98 GLN A C 1
ATOM 775 O O . GLN A 1 98 ? 19.162 7.333 -8.469 1.00 89.69 98 GLN A O 1
ATOM 780 N N . PRO A 1 99 ? 18.519 9.505 -8.383 1.00 88.62 99 PRO A N 1
ATOM 781 C CA . PRO A 1 99 ? 18.921 9.838 -9.753 1.00 88.62 99 PRO A CA 1
ATOM 782 C C . PRO A 1 99 ? 20.344 9.404 -10.109 1.00 88.62 99 PRO A C 1
ATOM 784 O O . PRO A 1 99 ? 20.589 8.919 -11.207 1.00 88.62 99 PRO A O 1
ATOM 787 N N . GLU A 1 100 ? 21.272 9.511 -9.161 1.00 90.56 100 GLU A N 1
ATOM 788 C CA . GLU A 1 100 ? 22.689 9.199 -9.353 1.00 90.56 100 GLU A CA 1
ATOM 789 C C . GLU A 1 100 ? 22.976 7.689 -9.377 1.00 90.56 100 GLU A C 1
ATOM 791 O O . GLU A 1 100 ? 24.100 7.279 -9.660 1.00 90.56 100 GLU A O 1
ATOM 796 N N . ARG A 1 101 ? 21.992 6.850 -9.029 1.00 91.00 101 ARG A N 1
ATOM 797 C CA . ARG A 1 101 ? 22.170 5.403 -8.818 1.00 91.00 101 ARG A CA 1
ATOM 798 C C . ARG A 1 101 ? 21.299 4.551 -9.716 1.00 91.00 101 ARG A C 1
ATOM 800 O O . ARG A 1 101 ? 21.717 3.447 -10.057 1.00 91.00 101 ARG A O 1
ATOM 807 N N . ALA A 1 102 ? 20.107 5.031 -10.062 1.00 91.69 102 ALA A N 1
ATOM 808 C CA . ALA A 1 102 ? 19.043 4.187 -10.587 1.00 91.69 102 ALA A CA 1
ATOM 809 C C . ALA A 1 102 ? 19.440 3.421 -11.858 1.00 91.69 102 ALA A C 1
ATOM 811 O O . ALA A 1 102 ? 19.176 2.222 -11.949 1.00 91.69 102 ALA A O 1
ATOM 812 N N . ASP A 1 103 ? 20.153 4.071 -12.777 1.00 92.12 103 ASP A N 1
ATOM 813 C CA . ASP A 1 103 ? 20.601 3.459 -14.036 1.00 92.12 103 ASP A CA 1
ATOM 814 C C . ASP A 1 103 ? 21.717 2.413 -13.836 1.00 92.12 103 ASP A C 1
ATOM 816 O O . ASP A 1 103 ? 21.927 1.554 -14.686 1.00 92.12 103 ASP A O 1
ATOM 820 N N . SER A 1 104 ? 22.424 2.458 -12.700 1.00 93.31 104 SER A N 1
ATOM 821 C CA . SER A 1 104 ? 23.487 1.505 -12.333 1.00 93.31 104 SER A CA 1
ATOM 822 C C . SER A 1 104 ? 23.023 0.406 -11.367 1.00 93.31 104 SER A C 1
ATOM 824 O O . SER A 1 104 ? 23.741 -0.567 -11.132 1.00 93.31 104 SER A O 1
ATOM 826 N N . ALA A 1 105 ? 21.828 0.547 -10.787 1.00 92.75 105 ALA A N 1
ATOM 827 C CA . ALA A 1 105 ? 21.251 -0.414 -9.855 1.00 92.75 105 ALA A CA 1
ATOM 828 C C . ALA A 1 105 ? 20.636 -1.587 -10.632 1.00 92.75 105 ALA A C 1
ATOM 830 O O . ALA A 1 105 ? 19.422 -1.662 -10.836 1.00 92.75 105 ALA A O 1
ATOM 831 N N . MET A 1 106 ? 21.511 -2.482 -11.090 1.00 93.12 106 MET A N 1
ATOM 832 C CA . MET A 1 106 ? 21.175 -3.606 -11.960 1.00 93.12 106 MET A CA 1
ATOM 833 C C . MET A 1 106 ? 20.378 -4.694 -11.241 1.00 93.12 106 MET A C 1
ATOM 835 O O . MET A 1 106 ? 20.603 -5.013 -10.070 1.00 93.12 106 MET A O 1
ATOM 839 N N . ARG A 1 107 ? 19.469 -5.324 -11.983 1.00 91.81 107 ARG A N 1
ATOM 840 C CA . ARG A 1 107 ? 18.725 -6.490 -11.525 1.00 91.81 107 ARG A CA 1
ATOM 841 C C . ARG A 1 107 ? 19.597 -7.739 -11.561 1.00 91.81 107 ARG A C 1
ATOM 843 O O . ARG A 1 107 ? 20.049 -8.169 -12.617 1.00 91.81 107 ARG A O 1
ATOM 850 N N . MET A 1 108 ? 19.727 -8.388 -10.410 1.00 91.50 108 MET A N 1
ATOM 851 C CA . MET A 1 108 ? 20.215 -9.763 -10.334 1.00 91.50 108 MET A CA 1
ATOM 852 C C . MET A 1 108 ? 19.052 -10.707 -10.658 1.00 91.50 108 MET A C 1
ATOM 854 O O . MET A 1 108 ? 18.178 -10.932 -9.819 1.00 91.50 108 MET A O 1
ATOM 858 N N . VAL A 1 109 ? 18.991 -11.204 -11.892 1.00 90.12 109 VAL A N 1
ATOM 859 C CA . VAL A 1 109 ? 17.919 -12.108 -12.346 1.00 90.12 109 VAL A CA 1
ATOM 860 C C . VAL A 1 109 ? 17.881 -13.368 -11.474 1.00 90.12 109 VAL A 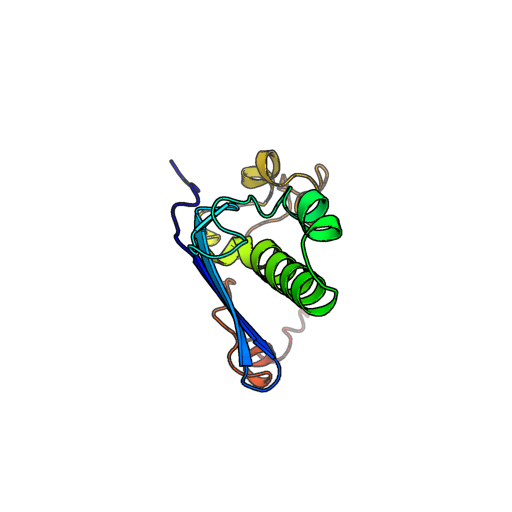C 1
ATOM 862 O O . VAL A 1 109 ? 18.929 -13.910 -11.128 1.00 90.12 109 VAL A O 1
ATOM 865 N N . GLY A 1 110 ? 16.684 -13.814 -11.083 1.00 88.25 110 GLY A N 1
ATOM 866 C CA . GLY A 1 110 ? 16.506 -14.979 -10.210 1.00 88.25 110 GLY A CA 1
ATOM 867 C C . GLY A 1 110 ? 16.751 -14.719 -8.719 1.00 88.25 110 GLY A C 1
ATOM 868 O O . GLY A 1 110 ? 16.623 -15.637 -7.920 1.00 88.25 110 GLY A O 1
ATOM 869 N N . SER A 1 111 ? 17.059 -13.480 -8.313 1.00 86.94 111 SER A N 1
ATOM 870 C CA . SER A 1 111 ? 17.289 -13.128 -6.898 1.00 86.94 111 SER A CA 1
ATOM 871 C C . SER A 1 111 ? 16.021 -12.746 -6.116 1.00 86.94 111 SER A C 1
ATOM 873 O O . SER A 1 111 ? 16.107 -12.351 -4.952 1.00 86.94 111 SER A O 1
ATOM 875 N N . THR A 1 112 ? 14.831 -12.805 -6.733 1.00 85.50 112 THR A N 1
ATOM 876 C CA . THR A 1 112 ? 13.575 -12.527 -6.014 1.00 85.50 112 THR A CA 1
ATOM 877 C C . THR A 1 112 ? 13.302 -13.651 -5.032 1.00 85.50 112 THR A C 1
ATOM 879 O O . THR A 1 112 ? 13.098 -14.793 -5.430 1.00 85.50 112 THR A O 1
ATOM 882 N N . ARG A 1 113 ? 13.228 -13.298 -3.752 1.00 79.75 113 ARG A N 1
ATOM 883 C CA . ARG A 1 113 ? 12.882 -14.234 -2.685 1.00 79.75 113 ARG A CA 1
ATOM 884 C C . ARG A 1 113 ? 11.373 -14.426 -2.600 1.00 79.75 113 ARG A C 1
ATOM 886 O O . ARG A 1 113 ? 10.607 -13.476 -2.784 1.00 79.75 113 ARG A O 1
ATOM 893 N N . THR A 1 114 ? 10.954 -15.643 -2.275 1.00 77.25 114 THR A N 1
ATOM 894 C CA . THR A 1 114 ? 9.555 -15.958 -1.960 1.00 77.25 114 THR A CA 1
ATOM 895 C C . THR A 1 114 ? 9.198 -15.537 -0.532 1.00 77.25 114 THR A C 1
ATOM 897 O O . THR A 1 114 ? 10.017 -14.977 0.201 1.00 77.25 114 THR A O 1
ATOM 900 N N . ASP A 1 115 ? 7.958 -15.794 -0.114 1.00 76.12 115 ASP A N 1
ATOM 901 C CA . ASP A 1 115 ? 7.520 -15.496 1.248 1.00 76.12 115 ASP A CA 1
ATOM 902 C C . ASP A 1 115 ? 8.346 -16.236 2.303 1.00 76.12 115 ASP A C 1
ATOM 904 O O . ASP A 1 115 ? 8.529 -17.456 2.275 1.00 76.12 115 ASP A O 1
ATOM 908 N N . VAL A 1 116 ? 8.803 -15.465 3.283 1.00 77.12 116 VAL A N 1
ATOM 909 C CA . VAL A 1 116 ? 9.459 -15.960 4.488 1.00 77.12 116 VAL A CA 1
ATOM 910 C C . VAL A 1 116 ? 8.354 -16.310 5.478 1.00 77.12 116 VAL A C 1
ATOM 912 O O . VAL A 1 116 ? 7.690 -15.422 6.003 1.00 77.12 116 VAL A O 1
ATOM 915 N N . ARG A 1 117 ? 8.139 -17.605 5.722 1.00 80.06 117 ARG A N 1
ATOM 916 C CA . ARG A 1 117 ? 7.132 -18.094 6.683 1.00 80.06 117 ARG A CA 1
ATOM 917 C C . ARG A 1 117 ? 7.704 -18.323 8.080 1.00 80.06 117 ARG A C 1
ATOM 919 O O . ARG A 1 117 ? 6.965 -18.307 9.056 1.00 80.06 117 ARG A O 1
ATOM 926 N N . HIS A 1 118 ? 9.022 -18.499 8.174 1.00 76.94 118 HIS A N 1
ATOM 927 C CA . HIS A 1 118 ? 9.746 -18.698 9.425 1.00 76.94 118 HIS A CA 1
ATOM 928 C C . HIS A 1 118 ? 11.085 -17.951 9.395 1.00 76.94 118 HIS A C 1
ATOM 930 O O . HIS A 1 118 ? 11.675 -17.835 8.318 1.00 76.94 118 HIS A O 1
ATOM 936 N N . PRO A 1 119 ? 11.615 -17.501 10.550 1.00 76.62 119 PRO A N 1
ATOM 937 C CA . PRO A 1 119 ? 12.901 -16.803 10.613 1.00 76.62 119 PRO A CA 1
ATOM 938 C C . PRO A 1 119 ? 14.053 -17.574 9.953 1.00 76.62 119 PRO A C 1
ATOM 9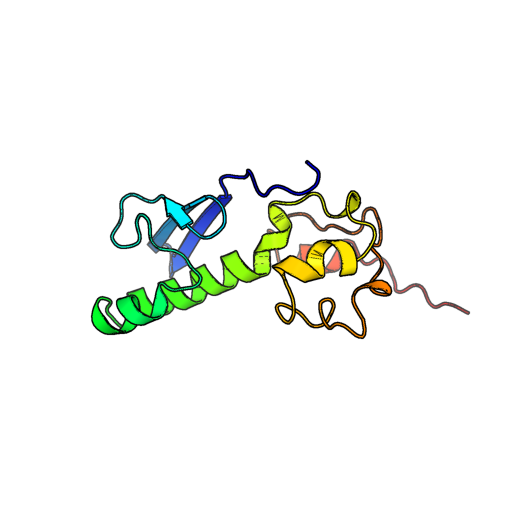40 O O . PRO A 1 119 ? 14.889 -16.971 9.287 1.00 76.62 119 PRO A O 1
ATOM 943 N N . GLY A 1 120 ? 14.058 -18.909 10.054 1.00 76.88 120 GLY A N 1
ATOM 944 C CA . GLY A 1 120 ? 15.060 -19.762 9.401 1.00 76.88 120 GLY A CA 1
ATOM 945 C C . GLY A 1 120 ? 15.100 -19.626 7.873 1.00 76.88 120 GLY A C 1
ATOM 946 O O . GLY A 1 120 ? 16.160 -19.777 7.269 1.00 76.88 120 GLY A O 1
ATOM 947 N N . ASN A 1 121 ? 13.988 -19.240 7.237 1.00 77.31 121 ASN A N 1
ATOM 948 C CA . ASN A 1 121 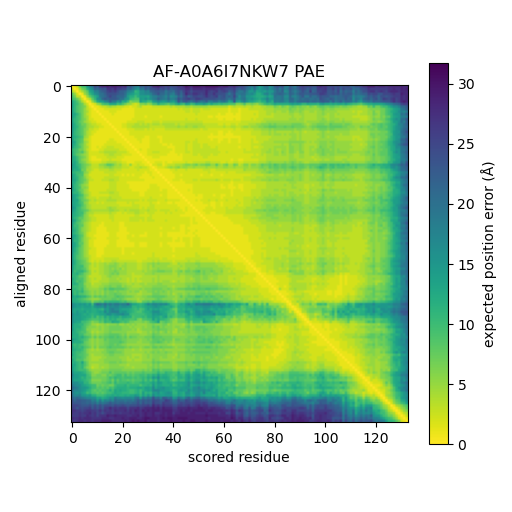? 13.928 -19.046 5.786 1.00 77.31 121 ASN A CA 1
ATOM 949 C C . ASN A 1 121 ? 14.729 -17.813 5.344 1.00 77.31 121 ASN A C 1
ATOM 951 O O . ASN A 1 121 ? 15.116 -17.730 4.182 1.00 77.31 121 ASN A O 1
ATOM 955 N N . LEU A 1 122 ? 15.013 -16.862 6.248 1.00 72.88 122 LEU A N 1
ATOM 956 C CA . LEU A 1 122 ? 15.803 -15.672 5.918 1.00 72.88 122 LEU A CA 1
ATOM 957 C C . LEU A 1 122 ? 17.237 -16.019 5.516 1.00 72.88 122 LEU A C 1
ATOM 959 O O . LEU A 1 122 ? 17.813 -15.276 4.721 1.00 72.88 122 LEU A O 1
ATOM 963 N N . LEU A 1 123 ? 17.770 -17.145 5.995 1.00 73.31 123 LEU A N 1
ATOM 964 C CA . LEU A 1 123 ? 19.165 -17.550 5.797 1.00 73.31 123 LEU A CA 1
ATOM 965 C C . LEU A 1 123 ? 19.332 -18.760 4.866 1.00 73.31 123 LEU A C 1
ATOM 967 O O . LEU A 1 123 ? 20.440 -19.020 4.420 1.00 73.31 123 LEU A O 1
ATOM 971 N N . ALA A 1 124 ? 18.252 -19.477 4.541 1.00 66.94 124 ALA A N 1
ATOM 972 C CA . ALA A 1 124 ? 18.310 -20.769 3.848 1.00 66.94 124 ALA A CA 1
ATOM 973 C C . ALA A 1 124 ? 18.920 -20.731 2.429 1.00 66.94 124 ALA A C 1
ATOM 975 O O . ALA A 1 124 ? 19.416 -21.745 1.950 1.00 66.94 124 ALA A O 1
ATOM 976 N N . GLU A 1 125 ? 18.891 -19.575 1.761 1.00 64.19 125 GLU A N 1
ATOM 977 C CA . GLU A 1 125 ? 19.345 -19.406 0.368 1.00 64.19 125 GLU A CA 1
ATOM 978 C C . GLU A 1 125 ? 20.726 -18.739 0.260 1.00 64.19 125 GLU A C 1
ATOM 980 O O . GLU A 1 125 ? 21.328 -18.716 -0.813 1.00 64.19 125 GLU A O 1
ATOM 985 N N . TYR A 1 126 ?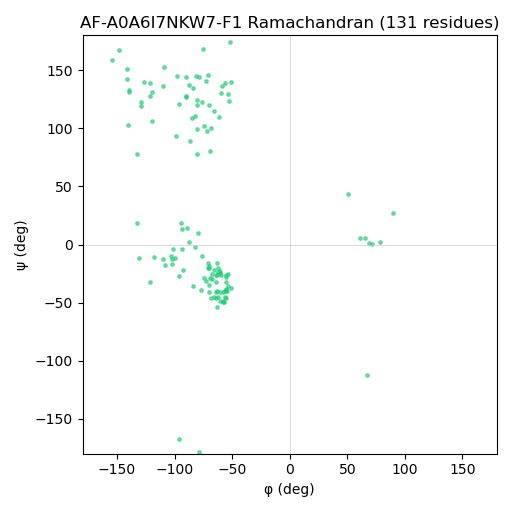 21.253 -18.220 1.371 1.00 58.25 126 TYR A N 1
ATOM 986 C CA . TYR A 1 126 ? 22.642 -17.791 1.460 1.00 58.25 126 TYR A CA 1
ATOM 987 C C . TYR A 1 126 ? 23.463 -19.020 1.853 1.00 58.25 126 TYR A C 1
ATOM 989 O O . TYR A 1 126 ? 23.662 -19.294 3.035 1.00 58.25 126 TYR A O 1
ATOM 997 N N . GLY A 1 127 ? 23.928 -19.785 0.860 1.00 58.91 127 GLY A N 1
ATOM 998 C CA . GLY A 1 127 ? 25.021 -20.741 1.071 1.00 58.91 127 GLY A CA 1
ATOM 999 C C . GLY A 1 127 ? 26.235 -20.068 1.745 1.00 58.91 127 GLY A C 1
ATOM 1000 O O . GLY A 1 127 ? 26.233 -18.848 1.943 1.00 58.91 127 GLY A O 1
ATOM 1001 N N . PRO A 1 128 ? 27.291 -20.820 2.115 1.00 52.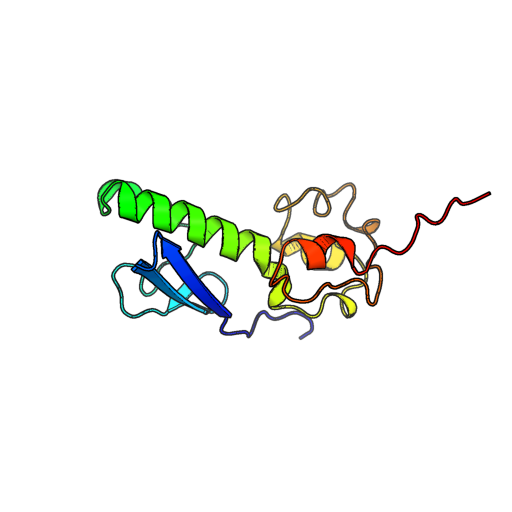44 128 PRO A N 1
ATOM 1002 C CA . PRO A 1 128 ? 28.477 -20.217 2.721 1.00 52.44 128 PRO A CA 1
ATOM 1003 C C . PRO A 1 128 ? 28.969 -19.039 1.859 1.00 52.44 128 PRO A C 1
ATOM 1005 O O . PRO A 1 128 ? 28.902 -19.128 0.629 1.00 52.44 128 PRO A O 1
ATOM 1008 N N . PRO A 1 129 ? 29.407 -17.924 2.475 1.00 53.53 129 PRO A N 1
ATOM 1009 C CA . PRO A 1 129 ? 29.777 -16.722 1.740 1.00 53.53 129 PRO A CA 1
ATOM 1010 C C . PRO A 1 129 ? 30.803 -17.066 0.662 1.00 53.53 129 PRO A C 1
ATOM 1012 O O . PRO A 1 129 ? 31.810 -17.719 0.940 1.00 53.53 129 PRO A O 1
ATOM 1015 N N . VAL A 1 130 ? 30.546 -16.626 -0.570 1.00 54.47 130 VAL A N 1
ATOM 1016 C CA . VAL A 1 130 ? 31.529 -16.716 -1.651 1.00 54.47 130 VAL A CA 1
ATOM 1017 C C . VAL A 1 130 ? 32.660 -15.755 -1.294 1.00 54.47 130 VAL A C 1
ATOM 1019 O O . VAL A 1 130 ? 32.529 -14.541 -1.443 1.00 54.47 130 VAL A O 1
ATOM 1022 N N . ILE A 1 131 ? 33.755 -16.293 -0.757 1.00 47.62 131 ILE A N 1
ATOM 1023 C CA . ILE A 1 131 ? 35.003 -15.552 -0.606 1.00 47.62 131 ILE A CA 1
ATOM 1024 C C . ILE A 1 131 ? 35.604 -15.474 -2.008 1.00 47.62 131 ILE A C 1
ATOM 1026 O O . ILE A 1 131 ? 36.143 -16.458 -2.509 1.00 47.62 131 ILE A O 1
ATOM 1030 N N . ASN A 1 132 ? 35.462 -14.323 -2.662 1.00 47.50 132 ASN A N 1
ATOM 1031 C CA . ASN A 1 132 ? 36.237 -14.040 -3.864 1.00 47.50 132 ASN A CA 1
ATOM 1032 C C . ASN A 1 132 ? 37.714 -13.931 -3.452 1.00 47.50 132 ASN A C 1
ATOM 1034 O O . ASN A 1 132 ? 38.060 -13.048 -2.665 1.00 47.50 132 ASN A O 1
ATOM 1038 N N . VAL A 1 133 ? 38.534 -14.864 -3.945 1.00 44.81 133 VAL A N 1
ATOM 1039 C CA . VAL A 1 133 ? 40.007 -14.816 -3.914 1.00 44.81 133 VAL A CA 1
ATOM 1040 C C . VAL A 1 133 ? 40.498 -13.922 -5.041 1.00 44.81 133 VAL A C 1
ATOM 1042 O O . VAL A 1 133 ? 39.948 -14.058 -6.159 1.00 44.81 133 VAL A O 1
#